Protein AF-A0A9I9CD03-F1 (afdb_monomer_lite)

InterPro domains:
  IPR044159 IQ domain-containing protein IQM [PTHR31250] (1-111)

Secondary structure (DSSP, 8-state):
--SGGGEEEEETTEEEETTT--B--PPTTS-EEEEEETT--EEEEE-BTTTB-THHHHTTPPEEEEEEEEEETTEEEEEE---SS----HHHHHHHHHHHHHTT---TT--

Organism: Cucumis melo (NCBI:txid3656)

Foldseek 3Di:
DVLLQQWWDFDPLFTARPVPRFGDADDPPWWKKWFQAPVRTIGIDTDDPPPDAPCNNAVPGHTLFMWTWHDHRRQTAETDRDRDPDDRDPRSVVVVVVSSVVSVHDPPRYD

pLDDT: mean 85.86, std 10.65, range [49.12, 96.62]

Sequence (111 aa):
KQRESYEVIVKEGKLTYKQSGDFVNTIEDSKWIFVLSASKNLYVGKKIKGQFQHSSFLAGGVTTASGRLVSHEGILKAIWPYSGHYRPTEENFIEFIEFLKENNVDLTNVK

Structure (mmCIF, N/CA/C/O backbone):
data_AF-A0A9I9CD03-F1
#
_entry.id   AF-A0A9I9CD03-F1
#
loop_
_atom_site.group_PDB
_atom_site.id
_atom_site.type_symbol
_atom_site.label_atom_id
_atom_site.label_alt_id
_atom_site.label_comp_id
_atom_site.label_asym_id
_atom_site.label_entity_id
_atom_site.label_seq_id
_atom_site.pdbx_PDB_ins_code
_atom_site.Cartn_x
_atom_site.Cartn_y
_atom_site.Cartn_z
_atom_site.occupancy
_atom_site.B_iso_or_equiv
_atom_site.auth_seq_id
_atom_site.auth_comp_id
_atom_site.auth_asym_id
_atom_site.auth_atom_id
_atom_site.pdbx_PDB_model_num
ATOM 1 N N . LYS A 1 1 ? 0.047 17.056 -11.448 1.00 55.34 1 LYS A N 1
ATOM 2 C CA . LYS A 1 1 ? -0.557 16.547 -12.703 1.00 55.34 1 LYS A CA 1
ATOM 3 C C . LYS A 1 1 ? -0.486 15.026 -12.872 1.00 55.34 1 LYS A C 1
ATOM 5 O O . LYS A 1 1 ? -1.551 14.459 -12.995 1.00 55.34 1 LYS A O 1
ATOM 10 N N . GLN A 1 2 ? 0.670 14.337 -12.843 1.00 65.69 2 GLN A N 1
ATOM 11 C CA . GLN A 1 2 ? 0.694 12.859 -13.014 1.00 65.69 2 GLN A CA 1
ATOM 12 C C . GLN A 1 2 ? 0.611 12.051 -11.699 1.00 65.69 2 GLN A C 1
ATOM 14 O O . GLN A 1 2 ? 0.326 10.867 -11.730 1.00 65.69 2 GLN A O 1
ATOM 19 N N . ARG A 1 3 ? 0.850 12.678 -10.537 1.00 74.56 3 ARG A N 1
ATOM 20 C CA . ARG A 1 3 ? 0.786 12.019 -9.214 1.00 74.56 3 ARG A CA 1
ATOM 21 C C . ARG A 1 3 ? -0.633 11.869 -8.658 1.00 74.56 3 ARG A C 1
ATOM 23 O O . ARG A 1 3 ? -0.909 10.921 -7.938 1.00 74.56 3 ARG A O 1
ATOM 30 N N . GLU A 1 4 ? -1.513 12.809 -8.998 1.00 79.06 4 GLU A N 1
ATOM 31 C CA . GLU A 1 4 ? -2.897 12.870 -8.500 1.00 79.06 4 GLU A CA 1
ATOM 32 C C . GLU A 1 4 ? -3.714 11.657 -8.952 1.00 79.06 4 GLU A C 1
ATOM 34 O O . GLU A 1 4 ? -4.571 11.189 -8.213 1.00 79.06 4 GLU A O 1
ATOM 39 N N . SER A 1 5 ? -3.385 11.079 -10.113 1.00 86.81 5 SER A N 1
ATOM 40 C CA . SER A 1 5 ? -4.020 9.850 -10.600 1.00 86.81 5 SER A CA 1
ATOM 41 C C . SER A 1 5 ? -3.678 8.616 -9.763 1.00 86.81 5 SER A C 1
ATOM 43 O O . SER A 1 5 ? -4.349 7.600 -9.886 1.00 86.81 5 SER A O 1
ATOM 45 N N . TYR A 1 6 ? -2.635 8.685 -8.931 1.00 92.25 6 TYR A N 1
ATOM 46 C CA . TYR A 1 6 ? -2.249 7.610 -8.017 1.00 92.25 6 TYR A CA 1
ATOM 47 C C . TYR A 1 6 ? -2.667 7.883 -6.573 1.00 92.25 6 TYR A C 1
ATOM 49 O O . TYR A 1 6 ? -2.417 7.039 -5.715 1.00 92.25 6 TYR A O 1
ATOM 57 N N . GLU A 1 7 ? -3.246 9.053 -6.289 1.00 94.31 7 GLU A N 1
ATOM 58 C CA . GLU A 1 7 ? -3.716 9.396 -4.952 1.00 94.31 7 GLU A CA 1
ATOM 59 C C . GLU A 1 7 ? -4.920 8.517 -4.605 1.00 94.31 7 GLU A C 1
ATOM 61 O O . GLU A 1 7 ? -5.881 8.411 -5.372 1.00 94.31 7 GLU A O 1
ATOM 66 N N . VAL A 1 8 ? -4.848 7.874 -3.446 1.00 95.56 8 VAL A N 1
ATOM 67 C CA . VAL A 1 8 ? -5.857 6.956 -2.936 1.00 95.56 8 VAL A CA 1
ATOM 68 C C . VAL A 1 8 ? -6.457 7.539 -1.673 1.00 95.56 8 VAL A C 1
ATOM 70 O O . VAL A 1 8 ? -5.752 7.990 -0.774 1.00 95.56 8 VAL A O 1
ATOM 73 N N . ILE A 1 9 ? -7.778 7.486 -1.606 1.00 94.94 9 ILE A N 1
ATOM 74 C CA . ILE A 1 9 ? -8.567 7.807 -0.425 1.00 94.94 9 ILE A CA 1
ATOM 75 C C . ILE A 1 9 ? -9.335 6.568 0.013 1.00 94.94 9 ILE A C 1
ATOM 77 O O . ILE A 1 9 ? -9.623 5.678 -0.791 1.00 94.94 9 ILE A O 1
ATOM 81 N N . VAL A 1 10 ? -9.676 6.516 1.295 1.00 94.88 10 VAL A N 1
ATOM 82 C CA . VAL A 1 10 ? -10.541 5.467 1.821 1.00 94.88 10 VAL A CA 1
ATOM 83 C C . VAL A 1 10 ? -11.981 5.963 1.791 1.00 94.88 10 VAL A C 1
ATOM 85 O O . VAL A 1 10 ? -12.293 7.014 2.346 1.00 94.88 10 VAL A O 1
ATOM 88 N N . LYS A 1 11 ? -12.861 5.214 1.129 1.00 92.75 11 LYS A N 1
ATOM 89 C CA . LYS A 1 11 ? -14.311 5.432 1.148 1.00 92.75 11 LYS A CA 1
ATOM 90 C C . LYS A 1 11 ? -14.968 4.160 1.647 1.00 92.75 11 LYS A C 1
ATOM 92 O O . LYS A 1 11 ? -14.728 3.102 1.077 1.00 92.75 11 LYS A O 1
ATOM 97 N N . GLU A 1 12 ? -15.752 4.262 2.719 1.00 91.19 12 GLU A N 1
ATOM 98 C CA . GLU A 1 12 ? -16.468 3.112 3.300 1.00 91.19 12 GLU A CA 1
ATOM 99 C C . GLU A 1 12 ? -15.531 1.921 3.602 1.00 91.19 12 GLU A C 1
ATOM 101 O O . GLU A 1 12 ? -15.845 0.768 3.318 1.00 91.19 12 GLU A O 1
ATOM 106 N N . GLY A 1 13 ? -14.324 2.209 4.107 1.00 90.94 13 GLY A N 1
ATOM 107 C CA . GLY A 1 13 ? -13.299 1.200 4.402 1.00 90.94 13 GLY A CA 1
ATOM 108 C C . GLY A 1 13 ? -12.576 0.615 3.179 1.00 90.94 13 GLY A C 1
ATOM 109 O O . GLY A 1 13 ? -11.734 -0.269 3.336 1.00 90.94 13 GLY A O 1
ATOM 110 N N . LYS A 1 14 ? -12.858 1.105 1.963 1.00 95.00 14 LYS A N 1
ATOM 111 C CA . LYS A 1 14 ? -12.262 0.632 0.704 1.00 95.00 14 LYS A CA 1
ATOM 112 C C . LYS A 1 14 ? -11.300 1.644 0.088 1.00 95.00 14 LYS A C 1
ATOM 114 O O . LYS A 1 14 ? -11.564 2.846 0.032 1.00 95.00 14 LYS A O 1
ATOM 119 N N . LEU A 1 15 ? -10.193 1.136 -0.444 1.00 96.25 15 LEU A N 1
ATOM 120 C CA . LEU A 1 15 ? -9.192 1.901 -1.177 1.00 96.25 15 LEU A CA 1
ATOM 121 C C . LEU A 1 15 ? -9.724 2.310 -2.553 1.00 96.25 15 LEU A C 1
ATOM 123 O O . LEU A 1 15 ? -10.027 1.461 -3.396 1.00 96.25 15 LEU A O 1
ATOM 127 N N . THR A 1 16 ? -9.784 3.617 -2.789 1.00 96.62 16 THR A N 1
ATOM 128 C CA . THR A 1 16 ? -10.362 4.205 -4.000 1.00 96.62 16 THR A CA 1
ATOM 129 C C . THR A 1 16 ? -9.441 5.279 -4.568 1.00 96.62 16 THR A C 1
ATOM 131 O O . THR A 1 16 ? -8.947 6.125 -3.823 1.00 96.62 16 THR A O 1
ATOM 134 N N . TYR A 1 17 ? -9.220 5.296 -5.880 1.00 95.94 17 TYR A N 1
ATOM 135 C CA . TYR A 1 17 ? -8.483 6.377 -6.529 1.00 95.94 17 TYR A CA 1
ATOM 136 C C . TYR A 1 17 ? -9.272 7.680 -6.437 1.00 95.94 17 TYR A C 1
ATOM 138 O O . TYR A 1 17 ? -10.426 7.755 -6.854 1.00 95.94 17 TYR A O 1
ATOM 146 N N . LYS A 1 18 ? -8.650 8.732 -5.900 1.00 94.12 18 LYS A N 1
ATOM 147 C CA . LYS A 1 18 ? -9.315 10.013 -5.632 1.00 94.12 18 LYS A CA 1
ATOM 148 C C . LYS A 1 18 ? -9.858 10.665 -6.899 1.00 94.12 18 LYS A C 1
ATOM 150 O O . LYS A 1 18 ? -10.937 11.246 -6.867 1.00 94.12 18 LYS A O 1
ATOM 155 N N . GLN A 1 19 ? -9.101 10.580 -7.993 1.00 92.38 19 GLN A N 1
ATOM 156 C CA . GLN A 1 19 ? -9.443 11.244 -9.246 1.00 92.38 19 GLN A CA 1
ATOM 157 C C . GLN A 1 19 ? -10.534 10.507 -10.029 1.00 92.38 19 GLN A C 1
ATOM 159 O O . GLN A 1 19 ? -11.461 11.155 -10.504 1.00 92.38 19 GLN A O 1
ATOM 164 N N . SER A 1 20 ? -10.418 9.185 -10.189 1.00 92.44 20 SER A N 1
ATOM 165 C CA . SER A 1 20 ? -11.374 8.415 -10.996 1.00 92.44 20 SER A CA 1
ATOM 166 C C . SER A 1 20 ? -12.555 7.878 -10.191 1.00 92.44 20 SER A C 1
ATOM 168 O O . SER A 1 20 ? -13.626 7.671 -10.747 1.00 92.44 20 SER A O 1
ATOM 170 N N . GLY A 1 21 ? -12.389 7.681 -8.881 1.00 92.88 21 GLY A N 1
ATOM 171 C CA . GLY A 1 21 ? -13.372 6.997 -8.045 1.00 92.88 21 GLY A CA 1
ATOM 172 C C . GLY A 1 21 ? -13.344 5.474 -8.185 1.00 92.88 21 GLY A C 1
ATOM 173 O O . GLY A 1 21 ? -14.147 4.807 -7.540 1.00 92.88 21 GLY A O 1
ATOM 174 N N . ASP A 1 22 ? -12.417 4.921 -8.970 1.00 95.12 22 ASP A N 1
ATOM 175 C CA . ASP A 1 22 ? -12.288 3.476 -9.140 1.00 95.12 22 ASP A CA 1
ATOM 176 C C . ASP A 1 22 ? -11.639 2.824 -7.924 1.00 95.12 22 ASP A C 1
ATOM 178 O O . ASP A 1 22 ? -10.754 3.389 -7.272 1.00 95.12 22 ASP A O 1
ATOM 182 N N . PHE A 1 23 ? -12.019 1.578 -7.662 1.00 96.62 23 PHE A N 1
ATOM 183 C CA . PHE A 1 23 ? -11.351 0.774 -6.653 1.00 96.62 23 PHE A CA 1
ATOM 184 C C . PHE A 1 23 ? -9.901 0.473 -7.022 1.00 96.62 23 PHE A C 1
ATOM 186 O O . PHE A 1 23 ? -9.565 0.159 -8.168 1.00 96.62 23 PHE A O 1
ATOM 193 N N . VAL A 1 24 ? -9.043 0.481 -6.003 1.00 95.88 24 VAL A N 1
ATOM 194 C CA . VAL A 1 24 ? -7.672 -0.001 -6.143 1.00 95.88 24 VAL A CA 1
ATOM 195 C C . VAL A 1 24 ? -7.711 -1.516 -6.308 1.00 95.88 24 VAL A C 1
ATOM 197 O O . VAL A 1 24 ? -7.985 -2.260 -5.363 1.00 95.88 24 VAL A O 1
ATOM 200 N N . ASN A 1 25 ? -7.418 -1.964 -7.524 1.00 94.88 25 ASN A N 1
ATOM 201 C CA . ASN A 1 25 ? -7.367 -3.368 -7.901 1.00 94.88 25 ASN A CA 1
ATOM 202 C C . ASN A 1 25 ? -5.951 -3.747 -8.315 1.00 94.88 25 ASN A C 1
ATOM 204 O O . ASN A 1 25 ? -5.431 -3.281 -9.331 1.00 94.88 25 ASN A O 1
ATOM 208 N N . THR A 1 26 ? -5.320 -4.607 -7.524 1.00 93.94 26 THR A N 1
ATOM 209 C CA . THR A 1 26 ? -3.986 -5.107 -7.828 1.00 93.94 26 THR A CA 1
ATOM 210 C C . THR A 1 26 ? -4.073 -6.343 -8.703 1.00 93.94 26 THR A C 1
ATOM 212 O O . THR A 1 26 ? -4.683 -7.336 -8.321 1.00 93.94 26 THR A O 1
ATOM 215 N N . ILE A 1 27 ? -3.425 -6.285 -9.863 1.00 90.81 27 ILE A N 1
ATOM 216 C CA . ILE A 1 27 ? -3.284 -7.430 -10.768 1.00 90.81 27 ILE A CA 1
ATOM 217 C C . ILE A 1 27 ? -2.289 -8.428 -10.169 1.00 90.81 27 ILE A C 1
ATOM 219 O O . ILE A 1 27 ? -1.206 -8.023 -9.723 1.00 90.81 27 ILE A O 1
ATOM 223 N N . GLU A 1 28 ? -2.647 -9.709 -10.206 1.00 79.00 28 GLU A N 1
ATOM 224 C CA . GLU A 1 28 ? -1.760 -10.825 -9.869 1.00 79.00 28 GLU A CA 1
ATOM 225 C C . GLU A 1 28 ? -0.470 -10.782 -10.718 1.00 79.00 28 GLU A C 1
ATOM 227 O O . GLU A 1 28 ? -0.401 -10.133 -11.765 1.00 79.00 28 GLU A O 1
ATOM 232 N N . ASP A 1 29 ? 0.621 -11.347 -10.199 1.00 81.56 29 ASP A N 1
ATOM 233 C CA . ASP A 1 29 ? 1.971 -11.315 -10.799 1.00 81.56 29 ASP A CA 1
ATOM 234 C C . ASP A 1 29 ? 2.606 -9.928 -11.023 1.00 81.56 29 ASP A C 1
ATOM 236 O O . ASP A 1 29 ? 3.728 -9.803 -11.522 1.00 81.56 29 ASP A O 1
ATOM 240 N N . SER A 1 30 ? 1.949 -8.853 -10.584 1.00 86.50 30 SER A N 1
ATOM 241 C CA . SER A 1 30 ? 2.496 -7.497 -10.606 1.00 86.50 30 SER A CA 1
ATOM 242 C C . SER A 1 30 ? 2.897 -7.028 -9.209 1.00 86.50 30 SER A C 1
ATOM 244 O O . SER A 1 30 ? 2.244 -7.303 -8.203 1.00 86.50 30 SER A O 1
ATOM 246 N N . LYS A 1 31 ? 3.982 -6.252 -9.118 1.00 89.06 31 LYS A N 1
ATOM 247 C CA . LYS A 1 31 ? 4.357 -5.599 -7.858 1.00 89.06 31 LYS A CA 1
ATOM 248 C C . LYS A 1 31 ? 3.599 -4.284 -7.742 1.00 89.06 31 LYS A C 1
ATOM 250 O O . LYS A 1 31 ? 3.838 -3.384 -8.536 1.00 89.06 31 LYS A O 1
ATOM 255 N N . TRP A 1 32 ? 2.740 -4.160 -6.742 1.00 93.88 32 TRP A N 1
ATOM 256 C CA . TRP A 1 32 ? 2.087 -2.902 -6.389 1.00 93.88 32 TRP A CA 1
ATOM 257 C C . TRP A 1 32 ? 2.772 -2.288 -5.179 1.00 93.88 32 TRP A C 1
ATOM 259 O O . TRP A 1 32 ? 3.184 -3.001 -4.261 1.00 93.88 32 TRP A O 1
ATOM 269 N N . ILE A 1 33 ? 2.967 -0.977 -5.235 1.00 92.50 33 ILE A N 1
ATOM 270 C CA . ILE A 1 33 ? 3.699 -0.208 -4.235 1.00 92.50 33 ILE A CA 1
ATOM 271 C C . ILE A 1 33 ? 2.832 0.917 -3.707 1.00 92.50 33 ILE A C 1
ATOM 273 O O . ILE A 1 33 ? 2.013 1.468 -4.445 1.00 92.50 33 ILE A O 1
ATOM 277 N N . PHE A 1 34 ? 3.054 1.257 -2.443 1.00 92.38 34 PHE A N 1
ATOM 278 C CA . PHE A 1 34 ? 2.419 2.402 -1.815 1.00 92.38 34 PHE A CA 1
ATOM 279 C C . PHE A 1 34 ? 3.439 3.324 -1.160 1.00 92.38 34 PHE A C 1
ATOM 281 O O . PHE A 1 34 ? 4.539 2.897 -0.787 1.00 92.38 34 PHE A O 1
ATOM 288 N N . VAL A 1 35 ? 3.032 4.579 -1.014 1.00 91.00 35 VAL A N 1
ATOM 289 C CA . VAL A 1 35 ? 3.721 5.612 -0.249 1.00 91.00 35 VAL A CA 1
ATOM 290 C C . VAL A 1 35 ? 2.685 6.407 0.540 1.00 91.00 35 VAL A C 1
ATOM 292 O O . VAL A 1 35 ? 1.720 6.896 -0.041 1.00 91.00 35 VAL A O 1
ATOM 295 N N . LEU A 1 36 ? 2.908 6.556 1.842 1.00 90.88 36 LEU A N 1
ATOM 296 C CA . LEU A 1 36 ? 2.214 7.504 2.706 1.00 90.88 36 LEU A CA 1
ATOM 297 C C . LEU A 1 36 ? 3.136 8.708 2.929 1.00 90.88 36 LEU A C 1
ATOM 299 O O . LEU A 1 36 ? 4.264 8.546 3.402 1.00 90.88 36 LEU A O 1
ATOM 303 N N . SER A 1 37 ? 2.690 9.906 2.554 1.00 89.12 37 SER A N 1
ATOM 304 C CA . SER A 1 37 ? 3.455 11.135 2.796 1.00 89.12 37 SER A CA 1
ATOM 305 C C . SER A 1 37 ? 3.292 11.642 4.232 1.00 89.12 37 SER A C 1
ATOM 307 O O . SER A 1 37 ? 2.307 11.324 4.894 1.00 89.12 37 SER A O 1
ATOM 309 N N . ALA A 1 38 ? 4.187 12.537 4.666 1.00 86.25 38 ALA A N 1
ATOM 310 C CA . ALA A 1 38 ? 4.085 13.230 5.961 1.00 86.25 38 ALA A CA 1
ATOM 311 C C . ALA A 1 38 ? 2.787 14.045 6.143 1.00 86.25 38 ALA A C 1
ATOM 313 O O . ALA A 1 38 ? 2.405 14.384 7.256 1.00 86.25 38 ALA A O 1
ATOM 314 N N . SER A 1 39 ? 2.084 14.354 5.050 1.00 86.62 39 SER A N 1
ATOM 315 C CA . SER A 1 39 ? 0.768 15.007 5.077 1.00 86.62 39 SER A CA 1
ATOM 316 C C . SER A 1 39 ? -0.395 14.006 5.085 1.00 86.62 39 SER A C 1
ATOM 318 O O . SER A 1 39 ? -1.505 14.381 4.723 1.00 86.62 39 SER A O 1
ATOM 320 N N . LYS A 1 40 ? -0.139 12.733 5.420 1.00 88.50 40 LYS A N 1
ATOM 321 C CA . LYS A 1 40 ? -1.103 11.619 5.393 1.00 88.50 40 LYS A CA 1
ATOM 322 C C . LYS A 1 40 ? -1.792 11.402 4.031 1.00 88.50 40 LYS A C 1
ATOM 324 O O . LYS A 1 40 ? -2.898 10.876 3.969 1.00 88.50 40 LYS A O 1
ATOM 329 N N . ASN A 1 41 ? -1.131 11.753 2.923 1.00 91.00 41 ASN A N 1
ATOM 330 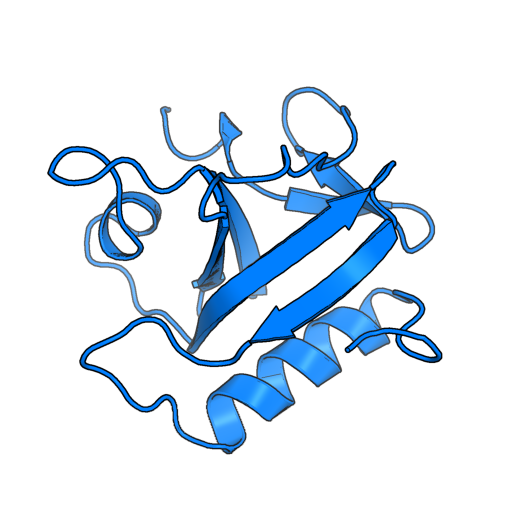C CA . ASN A 1 41 ? -1.633 11.427 1.584 1.00 91.00 41 ASN A CA 1
ATOM 331 C C . ASN A 1 41 ? -1.108 10.054 1.157 1.00 91.00 41 ASN A C 1
ATOM 333 O O . ASN A 1 41 ? 0.110 9.843 1.118 1.00 91.00 41 ASN A O 1
ATOM 337 N N . LEU A 1 42 ? -2.020 9.139 0.818 1.00 93.44 42 LEU A N 1
ATOM 338 C CA . LEU A 1 42 ? -1.694 7.798 0.343 1.00 93.44 42 LEU A CA 1
ATOM 339 C C . LEU A 1 42 ? -1.627 7.773 -1.186 1.00 93.44 42 LEU A C 1
ATOM 341 O O . LEU A 1 42 ? -2.542 8.223 -1.871 1.00 93.44 42 LEU A O 1
ATOM 345 N N . TYR A 1 43 ? -0.562 7.184 -1.721 1.00 93.50 43 TYR A N 1
ATOM 346 C CA . TYR A 1 43 ? -0.399 6.935 -3.148 1.00 93.50 43 TYR A CA 1
ATOM 347 C C . TYR A 1 43 ? -0.171 5.457 -3.400 1.00 93.50 43 TYR A C 1
ATOM 349 O O . TYR A 1 43 ? 0.618 4.829 -2.692 1.00 93.50 43 TYR A O 1
ATOM 357 N N . VAL A 1 44 ? -0.825 4.909 -4.423 1.00 94.56 44 VAL A N 1
ATOM 358 C CA . VAL A 1 44 ? -0.709 3.493 -4.789 1.00 94.56 44 VAL A CA 1
ATOM 359 C C . VAL A 1 44 ? -0.589 3.341 -6.296 1.00 94.56 44 VAL A C 1
ATOM 361 O O . VAL A 1 44 ? -1.356 3.917 -7.064 1.00 94.56 44 VAL A O 1
ATOM 364 N N . GLY A 1 45 ? 0.348 2.507 -6.737 1.00 92.62 45 GLY A N 1
ATOM 365 C CA . GLY A 1 45 ? 0.549 2.261 -8.158 1.00 92.62 45 GLY A CA 1
ATOM 366 C C . GLY A 1 45 ? 1.308 0.978 -8.452 1.00 92.62 45 GLY A C 1
ATOM 367 O O . GLY A 1 45 ? 1.996 0.409 -7.598 1.00 92.62 45 GLY A O 1
ATOM 368 N N . LYS A 1 46 ? 1.190 0.522 -9.699 1.00 92.81 46 LYS A N 1
ATOM 369 C CA . LYS A 1 46 ? 1.954 -0.613 -10.210 1.00 92.81 46 LYS A CA 1
ATOM 370 C C . LYS A 1 46 ? 3.420 -0.209 -10.364 1.00 92.81 46 LYS A C 1
ATOM 372 O O . LYS A 1 46 ? 3.749 0.739 -11.069 1.00 92.81 46 LYS A O 1
ATOM 377 N N . LYS A 1 47 ? 4.319 -0.954 -9.725 1.00 89.81 47 LYS A N 1
ATOM 378 C CA . LYS A 1 47 ? 5.766 -0.804 -9.887 1.00 89.81 47 LYS A CA 1
ATOM 379 C C . LYS A 1 47 ? 6.164 -1.272 -11.283 1.00 89.81 47 LYS A C 1
ATOM 381 O O . LYS A 1 47 ? 5.916 -2.422 -11.647 1.00 89.81 47 LYS A O 1
ATOM 386 N N . ILE A 1 48 ? 6.859 -0.413 -12.022 1.00 88.94 48 ILE A N 1
ATOM 387 C CA . ILE A 1 48 ? 7.418 -0.727 -13.340 1.00 88.94 48 ILE A CA 1
ATOM 388 C C . ILE A 1 48 ? 8.935 -0.625 -13.225 1.00 88.94 48 ILE A C 1
ATOM 390 O O . ILE A 1 48 ? 9.486 0.444 -12.957 1.00 88.94 48 ILE A O 1
ATOM 394 N N . LYS A 1 49 ? 9.634 -1.755 -13.372 1.00 84.25 49 LYS A N 1
ATOM 395 C CA . LYS A 1 49 ? 11.094 -1.802 -13.218 1.00 84.25 49 LYS A CA 1
ATOM 396 C C . LYS A 1 49 ? 11.749 -0.814 -14.192 1.00 84.25 49 LYS A C 1
ATOM 398 O O . LYS A 1 49 ? 11.476 -0.855 -15.383 1.00 84.25 49 LYS A O 1
ATOM 403 N N . GLY A 1 50 ? 12.601 0.069 -13.669 1.00 83.12 50 GLY A N 1
ATOM 404 C CA . GLY A 1 50 ? 13.311 1.082 -14.459 1.00 83.12 50 GLY A CA 1
ATOM 405 C C . GLY A 1 50 ? 12.487 2.313 -14.861 1.00 83.12 50 GLY A C 1
ATOM 406 O O . GLY A 1 50 ? 13.071 3.244 -15.396 1.00 83.12 50 GLY A O 1
ATOM 407 N N . GLN A 1 51 ? 11.177 2.352 -14.582 1.00 84.19 51 GLN A N 1
ATOM 408 C CA . GLN A 1 51 ? 10.309 3.473 -14.979 1.00 84.19 51 GLN A CA 1
ATOM 409 C C . GLN A 1 51 ? 9.519 4.079 -13.814 1.00 84.19 51 GLN A C 1
ATOM 411 O O . GLN A 1 51 ? 9.385 5.295 -13.737 1.00 84.19 51 GLN A O 1
ATOM 416 N N . PHE A 1 52 ? 9.010 3.254 -12.893 1.00 84.00 52 PHE A N 1
ATOM 417 C CA . PHE A 1 52 ? 8.135 3.713 -11.816 1.00 84.00 52 PHE A CA 1
ATOM 418 C C . PHE A 1 52 ? 8.408 2.982 -10.499 1.00 84.00 52 PHE A C 1
ATOM 420 O O . PHE A 1 52 ? 8.261 1.757 -10.407 1.00 84.00 52 PHE A O 1
ATOM 427 N N . GLN A 1 53 ? 8.823 3.736 -9.478 1.00 85.06 53 GLN A N 1
ATOM 428 C CA . GLN A 1 53 ? 9.199 3.245 -8.148 1.00 85.06 53 GLN A CA 1
ATOM 429 C C . GLN A 1 53 ? 8.671 4.174 -7.043 1.00 85.06 53 GLN A C 1
ATOM 431 O O . GLN A 1 53 ? 8.011 5.164 -7.328 1.00 85.06 53 GLN A O 1
ATOM 436 N N . HIS A 1 54 ? 8.958 3.876 -5.770 1.00 81.25 54 HIS A N 1
ATOM 437 C CA . HIS A 1 54 ? 8.456 4.655 -4.629 1.00 81.25 54 HIS A CA 1
ATOM 438 C C . HIS A 1 54 ? 8.786 6.153 -4.718 1.00 81.25 54 HIS A C 1
ATOM 440 O O . HIS A 1 54 ? 7.919 6.990 -4.484 1.00 81.25 54 HIS A O 1
ATOM 446 N N . SER A 1 55 ? 10.005 6.508 -5.133 1.00 78.56 55 SER A N 1
ATOM 447 C CA . SER A 1 55 ? 10.413 7.910 -5.305 1.00 78.56 55 SER A CA 1
ATOM 448 C C . SER A 1 55 ? 9.645 8.640 -6.414 1.00 78.56 55 SER A C 1
ATOM 450 O O . SER A 1 55 ? 9.530 9.866 -6.365 1.00 78.56 55 SER A O 1
ATOM 452 N N . SER A 1 56 ? 9.063 7.906 -7.372 1.00 82.25 56 SER A N 1
ATOM 453 C CA . SER A 1 56 ? 8.243 8.473 -8.447 1.00 82.25 56 SER A CA 1
ATOM 454 C C . SER A 1 56 ? 6.972 9.150 -7.919 1.00 82.25 56 SER A C 1
ATOM 456 O O . SER A 1 56 ? 6.452 10.037 -8.589 1.00 82.25 56 SER A O 1
ATOM 458 N N . PHE A 1 57 ? 6.486 8.790 -6.723 1.00 78.44 57 PHE A N 1
ATOM 459 C CA . PHE A 1 57 ? 5.288 9.405 -6.138 1.00 78.44 57 PHE A CA 1
ATOM 460 C C . PHE A 1 57 ? 5.533 10.802 -5.559 1.00 78.44 57 PHE A C 1
ATOM 462 O O . PHE A 1 57 ? 4.661 11.666 -5.647 1.00 78.44 57 PHE A O 1
ATOM 469 N N . LEU A 1 58 ? 6.700 11.034 -4.951 1.00 70.88 58 LEU A N 1
ATOM 470 C CA . LEU A 1 58 ? 6.902 12.193 -4.076 1.00 70.88 58 LEU A CA 1
ATOM 471 C C . LEU A 1 58 ? 7.725 13.326 -4.680 1.00 70.88 58 LEU A C 1
ATOM 473 O O . LEU A 1 58 ? 7.773 14.392 -4.074 1.00 70.88 58 LEU A O 1
ATOM 477 N N . ALA A 1 59 ? 8.359 13.131 -5.841 1.00 67.81 59 ALA A N 1
ATOM 478 C CA . ALA A 1 59 ? 9.199 14.150 -6.487 1.00 67.81 59 ALA A CA 1
ATOM 479 C C . ALA A 1 59 ? 10.227 14.806 -5.528 1.00 67.81 59 ALA A C 1
ATOM 481 O O . ALA A 1 59 ? 10.502 15.996 -5.633 1.00 67.81 59 ALA A O 1
ATOM 482 N N . GLY A 1 60 ? 10.766 14.035 -4.571 1.00 64.81 60 GLY A N 1
ATOM 483 C CA . GLY A 1 60 ? 11.692 14.519 -3.533 1.00 64.81 60 GLY A CA 1
ATOM 484 C C . GLY A 1 60 ? 11.063 14.838 -2.169 1.00 64.81 60 GLY A C 1
ATOM 485 O O . GLY A 1 60 ? 11.776 15.246 -1.260 1.00 64.81 60 GLY A O 1
ATOM 486 N N . GLY A 1 61 ? 9.752 14.649 -1.999 1.00 68.75 61 GLY A N 1
ATOM 487 C CA . GLY A 1 61 ? 9.064 14.823 -0.716 1.00 68.75 61 GLY A CA 1
ATOM 488 C C . GLY A 1 61 ? 9.396 13.752 0.331 1.00 68.75 61 GLY A C 1
ATOM 489 O O . GLY A 1 61 ? 9.871 12.660 0.013 1.00 68.75 61 GLY A O 1
ATOM 490 N N . VAL A 1 62 ? 9.092 14.066 1.592 1.00 74.88 62 VAL A N 1
ATOM 491 C CA . VAL A 1 62 ? 9.305 13.167 2.734 1.00 74.88 62 VAL A CA 1
ATOM 492 C C . VAL A 1 62 ? 8.237 12.072 2.751 1.00 74.88 62 VAL A C 1
ATOM 494 O O . VAL A 1 62 ? 7.034 12.344 2.705 1.00 74.88 62 VAL A O 1
ATOM 497 N N . THR A 1 63 ? 8.700 10.823 2.804 1.00 77.62 63 THR A N 1
ATOM 498 C CA . THR A 1 63 ? 7.853 9.642 2.996 1.00 77.62 63 THR A CA 1
ATOM 499 C C . THR A 1 63 ? 7.784 9.315 4.473 1.00 77.62 63 THR A C 1
ATOM 501 O O . THR A 1 63 ? 8.835 9.195 5.098 1.00 77.62 63 THR A O 1
ATOM 504 N N . THR A 1 64 ? 6.583 9.084 4.987 1.00 81.75 64 THR A N 1
ATOM 505 C CA . THR A 1 64 ? 6.420 8.450 6.292 1.00 81.75 64 THR A CA 1
ATOM 506 C C . THR A 1 64 ? 6.539 6.938 6.149 1.00 81.75 64 THR A C 1
ATOM 508 O O . THR A 1 64 ? 7.438 6.320 6.702 1.00 81.75 64 THR A O 1
ATOM 511 N N . ALA A 1 65 ? 5.692 6.330 5.318 1.00 87.12 65 ALA A N 1
ATOM 512 C CA . ALA A 1 65 ? 5.661 4.885 5.136 1.00 87.12 65 ALA A CA 1
ATOM 513 C C . ALA A 1 65 ? 5.728 4.517 3.658 1.00 87.12 65 ALA A C 1
ATOM 515 O O . ALA A 1 65 ? 5.165 5.196 2.800 1.00 87.12 65 ALA A O 1
ATOM 516 N N . SER A 1 66 ? 6.405 3.419 3.338 1.00 88.69 66 SER A N 1
ATOM 517 C CA . SER A 1 66 ? 6.399 2.867 1.987 1.00 88.69 66 SER A CA 1
ATOM 518 C C . SER A 1 66 ? 6.489 1.356 2.019 1.00 88.69 66 SER A C 1
ATOM 520 O O . SER A 1 66 ? 7.112 0.771 2.905 1.00 88.69 66 SER A O 1
ATOM 522 N N . GLY A 1 67 ? 5.890 0.718 1.025 1.00 89.81 67 GLY A N 1
ATOM 523 C CA . GLY A 1 67 ? 5.865 -0.732 0.989 1.00 89.81 67 GLY A CA 1
ATOM 524 C C . GLY A 1 67 ? 5.152 -1.272 -0.229 1.00 89.81 67 GLY A C 1
ATOM 525 O O . GLY A 1 67 ? 5.119 -0.636 -1.289 1.00 89.81 67 GLY A O 1
ATOM 526 N N . ARG A 1 68 ? 4.607 -2.473 -0.070 1.00 91.81 68 ARG A N 1
ATOM 527 C CA . ARG A 1 68 ? 3.775 -3.158 -1.056 1.00 91.81 68 ARG A CA 1
ATOM 528 C C . ARG A 1 68 ? 2.417 -3.459 -0.458 1.00 91.81 68 ARG A C 1
ATOM 530 O O . ARG A 1 68 ? 2.308 -3.660 0.747 1.00 91.81 68 ARG A O 1
ATOM 537 N N . LEU A 1 69 ? 1.412 -3.541 -1.316 1.00 93.25 69 LEU A N 1
ATOM 538 C CA . LEU A 1 69 ? 0.084 -3.983 -0.923 1.00 93.25 69 LEU A CA 1
ATOM 539 C C . LEU A 1 69 ? -0.566 -4.816 -2.022 1.00 93.25 69 LEU A C 1
ATOM 541 O O . LEU A 1 69 ? -0.136 -4.775 -3.178 1.00 93.25 69 LEU A O 1
ATOM 545 N N . VAL A 1 70 ? -1.598 -5.558 -1.640 1.00 94.38 70 VAL A N 1
ATOM 546 C CA . VAL A 1 70 ? -2.538 -6.245 -2.530 1.00 94.38 70 VAL A CA 1
ATOM 547 C C . VAL A 1 70 ? -3.938 -5.813 -2.129 1.00 94.38 70 VAL A C 1
ATOM 549 O O . VAL A 1 70 ? -4.267 -5.797 -0.943 1.00 94.38 70 VAL A O 1
ATOM 552 N N . SER A 1 71 ? -4.752 -5.461 -3.115 1.00 94.81 71 SER A N 1
ATOM 553 C CA . SER A 1 71 ? -6.128 -5.019 -2.928 1.00 94.81 71 SER A CA 1
ATOM 554 C C . SER A 1 71 ? -7.010 -5.574 -4.039 1.00 94.81 71 SER A C 1
ATOM 556 O O . SER A 1 71 ? -6.605 -5.596 -5.202 1.00 94.81 71 SER A O 1
ATOM 558 N N . HIS A 1 72 ? -8.212 -6.009 -3.681 1.00 94.62 72 HIS A N 1
ATOM 559 C CA . HIS A 1 72 ? -9.217 -6.501 -4.617 1.00 94.62 72 HIS A CA 1
ATOM 560 C C . HIS A 1 72 ? -10.563 -5.868 -4.281 1.00 94.62 72 HIS A C 1
ATOM 562 O O . HIS A 1 72 ? -10.991 -5.911 -3.131 1.00 94.62 72 HIS A O 1
ATOM 568 N N . GLU A 1 73 ? -11.190 -5.234 -5.266 1.00 94.06 73 GLU A N 1
ATOM 569 C CA . GLU A 1 73 ? -12.386 -4.397 -5.126 1.00 94.06 73 GLU A CA 1
ATOM 570 C C . GLU A 1 73 ? -12.233 -3.321 -4.037 1.00 94.06 73 GLU A C 1
ATOM 572 O O . GLU A 1 73 ? -13.157 -3.016 -3.284 1.00 94.06 73 GLU A O 1
ATOM 577 N N . GLY A 1 74 ? -11.017 -2.774 -3.917 1.00 93.75 74 GLY A N 1
ATOM 578 C CA . GLY A 1 74 ? -10.661 -1.783 -2.901 1.00 93.75 74 GLY A CA 1
ATOM 579 C C . GLY A 1 74 ? -10.468 -2.376 -1.502 1.00 93.75 74 GLY A C 1
ATOM 580 O O . GLY A 1 74 ? -10.081 -1.653 -0.587 1.00 93.75 74 GLY A O 1
ATOM 581 N N . ILE A 1 75 ? -10.700 -3.677 -1.318 1.00 94.62 75 ILE A N 1
ATOM 582 C CA . ILE A 1 75 ? -10.472 -4.370 -0.053 1.00 94.62 75 ILE A CA 1
ATOM 583 C C . ILE A 1 75 ? -8.999 -4.743 0.034 1.00 94.62 75 ILE A C 1
ATOM 585 O O . ILE A 1 75 ? -8.496 -5.527 -0.776 1.00 94.62 75 ILE A O 1
ATOM 589 N N . LEU A 1 76 ? -8.327 -4.227 1.058 1.00 94.81 76 LEU A N 1
ATOM 590 C CA . LEU A 1 76 ? -6.950 -4.578 1.362 1.00 94.81 76 LEU A CA 1
ATOM 591 C C . LEU A 1 76 ? -6.857 -6.066 1.737 1.00 94.81 76 LEU A C 1
ATOM 593 O O . LEU A 1 76 ? -7.624 -6.561 2.557 1.00 94.81 76 LEU A O 1
ATOM 597 N N . LYS A 1 77 ? -5.935 -6.796 1.107 1.00 94.00 77 LYS A N 1
ATOM 598 C CA . LYS A 1 77 ? -5.738 -8.242 1.324 1.00 94.00 77 LYS A CA 1
ATOM 599 C C . LYS A 1 77 ? -4.388 -8.574 1.931 1.00 94.00 77 LYS A C 1
ATOM 601 O O . LYS A 1 77 ? -4.269 -9.558 2.654 1.00 94.00 77 LYS A O 1
ATOM 606 N N . ALA A 1 78 ? -3.369 -7.789 1.612 1.00 91.44 78 ALA A N 1
ATOM 607 C CA . ALA A 1 78 ? -2.041 -7.981 2.166 1.00 91.44 78 ALA A CA 1
ATOM 608 C C . ALA A 1 78 ? -1.247 -6.683 2.139 1.00 91.44 78 ALA A C 1
ATOM 610 O O . ALA A 1 78 ? -1.419 -5.866 1.225 1.00 91.44 78 ALA A O 1
ATOM 611 N N . ILE A 1 79 ? -0.350 -6.529 3.104 1.00 91.00 79 ILE A N 1
ATOM 612 C CA . ILE A 1 79 ? 0.583 -5.413 3.194 1.00 91.00 79 ILE A CA 1
ATOM 613 C C . ILE A 1 79 ? 1.963 -5.915 3.564 1.00 91.00 79 ILE A C 1
ATOM 615 O O . ILE A 1 79 ? 2.144 -6.811 4.377 1.00 91.00 79 ILE A O 1
ATOM 619 N N . TRP A 1 80 ? 2.969 -5.277 2.986 1.00 87.75 80 TRP A N 1
ATOM 620 C CA . TRP A 1 80 ? 4.340 -5.542 3.360 1.00 87.75 80 TRP A CA 1
ATOM 621 C C . TRP A 1 80 ? 5.103 -4.241 3.555 1.00 87.75 80 TRP A C 1
ATOM 623 O O . TRP A 1 80 ? 5.193 -3.452 2.606 1.00 87.75 80 TRP A O 1
ATOM 633 N N . PRO A 1 81 ? 5.739 -4.043 4.722 1.00 75.88 81 PRO A N 1
ATOM 634 C CA . PRO A 1 81 ? 6.520 -2.851 5.022 1.00 75.88 81 PRO A CA 1
ATOM 635 C C . PRO A 1 81 ? 7.897 -2.871 4.362 1.00 75.88 81 PRO A C 1
ATOM 637 O O . PRO A 1 81 ? 8.844 -2.361 4.928 1.00 75.88 81 PRO A O 1
ATOM 640 N N . TYR A 1 82 ? 8.083 -3.494 3.199 1.00 71.56 82 TYR A N 1
ATOM 641 C CA . TYR A 1 82 ? 9.389 -3.495 2.542 1.00 71.56 82 TYR A CA 1
ATOM 642 C C . TYR A 1 82 ? 9.300 -2.863 1.155 1.00 71.56 82 TYR A C 1
ATOM 644 O O . TYR A 1 82 ? 8.523 -3.270 0.288 1.00 71.56 82 TYR A O 1
ATOM 652 N N . SER A 1 83 ? 10.140 -1.859 0.919 1.00 63.00 83 SER A N 1
ATOM 653 C CA . SER A 1 83 ? 10.339 -1.245 -0.397 1.00 63.00 83 SER A CA 1
ATOM 654 C C . SER A 1 83 ? 11.570 -1.807 -1.128 1.00 63.00 83 SER A C 1
ATOM 656 O O . SER A 1 83 ? 11.714 -1.603 -2.337 1.00 63.00 83 SER A O 1
ATOM 658 N N . GLY A 1 84 ? 12.418 -2.582 -0.436 1.00 63.91 84 GLY A N 1
ATOM 659 C CA . GLY A 1 84 ? 13.674 -3.136 -0.950 1.00 63.91 84 GLY A CA 1
ATOM 660 C C . GLY A 1 84 ? 14.850 -2.811 -0.025 1.00 63.91 84 GLY A C 1
ATOM 661 O O . GLY A 1 84 ? 14.918 -3.343 1.074 1.00 63.91 84 GLY A O 1
ATOM 662 N N . HIS A 1 85 ? 15.770 -1.947 -0.477 1.00 54.81 85 HIS A N 1
ATOM 663 C CA . HIS A 1 85 ? 17.017 -1.581 0.226 1.00 54.81 85 HIS A CA 1
ATOM 664 C C . HIS A 1 85 ? 16.822 -0.767 1.517 1.00 54.81 85 HIS A C 1
ATOM 666 O O . HIS A 1 85 ? 17.766 -0.613 2.286 1.00 54.81 85 HIS A O 1
ATOM 672 N N . TYR A 1 86 ? 15.610 -0.270 1.763 1.00 49.12 86 TYR A N 1
ATOM 673 C CA . TYR A 1 86 ? 15.217 0.321 3.035 1.00 49.12 86 TYR A CA 1
ATOM 674 C C . TYR A 1 86 ? 14.466 -0.734 3.842 1.00 49.12 86 TYR A C 1
ATOM 676 O O . TYR A 1 86 ? 13.482 -1.292 3.355 1.00 49.12 86 TYR A O 1
ATOM 684 N N . ARG A 1 87 ? 14.922 -0.988 5.071 1.00 52.19 87 ARG A N 1
ATOM 685 C CA . ARG A 1 87 ? 14.066 -1.498 6.145 1.00 52.19 87 ARG A CA 1
ATOM 686 C C . ARG A 1 87 ? 13.364 -0.269 6.723 1.00 52.19 87 ARG A C 1
ATOM 688 O O . ARG A 1 87 ? 14.045 0.512 7.386 1.00 52.19 87 ARG A O 1
ATOM 695 N N . PRO A 1 88 ? 12.079 -0.016 6.432 1.00 57.91 88 PRO A N 1
ATOM 696 C CA . PRO A 1 88 ? 11.331 0.980 7.181 1.00 57.91 88 PRO A CA 1
ATOM 697 C C . PRO A 1 88 ? 11.410 0.618 8.659 1.00 57.91 88 PRO A C 1
ATOM 699 O O . PRO A 1 88 ? 11.447 -0.566 9.009 1.00 57.91 88 PRO A O 1
ATOM 702 N N . THR A 1 89 ? 11.488 1.631 9.512 1.00 69.12 89 THR A N 1
ATOM 703 C CA . THR A 1 89 ? 11.371 1.420 10.950 1.00 69.12 89 THR A CA 1
ATOM 704 C C . THR A 1 89 ? 10.001 0.813 11.243 1.00 69.12 89 THR A C 1
ATOM 706 O O . THR A 1 89 ? 9.036 1.024 10.503 1.00 69.12 89 THR A O 1
ATOM 709 N N . GLU A 1 90 ? 9.919 0.034 12.316 1.00 75.31 90 GLU A N 1
ATOM 710 C CA . GLU A 1 90 ? 8.650 -0.514 12.798 1.00 75.31 90 GLU A CA 1
ATOM 711 C C . GLU A 1 90 ? 7.619 0.606 13.024 1.00 75.31 90 GLU A C 1
ATOM 713 O O . GLU A 1 90 ? 6.459 0.461 12.653 1.00 75.31 90 GLU A O 1
ATOM 718 N N . GLU A 1 91 ? 8.085 1.771 13.480 1.00 78.75 91 GLU A N 1
ATOM 719 C CA . GLU A 1 91 ? 7.315 3.010 13.632 1.00 78.75 91 GLU A CA 1
ATOM 720 C C . GLU A 1 91 ? 6.607 3.439 12.339 1.00 78.75 91 GLU A C 1
ATOM 722 O O . GLU A 1 91 ? 5.400 3.667 12.345 1.00 78.75 91 GLU A O 1
ATOM 727 N N . ASN A 1 92 ? 7.312 3.464 11.203 1.00 80.81 92 ASN A N 1
ATOM 728 C CA . ASN A 1 92 ? 6.716 3.851 9.921 1.00 80.81 92 ASN A CA 1
ATOM 729 C C . ASN A 1 92 ? 5.623 2.871 9.481 1.00 80.81 92 ASN A C 1
ATOM 731 O O . ASN A 1 92 ? 4.662 3.252 8.811 1.00 80.81 92 ASN A O 1
ATOM 735 N N . PHE A 1 93 ? 5.778 1.587 9.812 1.00 82.56 93 PHE A N 1
ATOM 736 C CA . PHE A 1 93 ? 4.740 0.606 9.522 1.00 82.56 93 PHE A CA 1
ATOM 737 C C . PHE A 1 93 ? 3.538 0.781 10.447 1.00 82.56 93 PHE A C 1
ATOM 739 O O . PHE A 1 93 ? 2.412 0.780 9.956 1.00 82.56 93 PHE A O 1
ATOM 746 N N . ILE A 1 94 ? 3.770 0.989 11.745 1.00 85.06 94 ILE A N 1
ATOM 747 C CA . ILE A 1 94 ? 2.717 1.271 12.726 1.00 85.06 94 ILE A CA 1
ATOM 748 C C . ILE A 1 94 ? 1.899 2.488 12.292 1.00 85.06 94 ILE A C 1
ATOM 750 O O . ILE A 1 94 ? 0.678 2.386 12.240 1.00 85.06 94 ILE A O 1
ATOM 754 N N . GLU A 1 95 ? 2.540 3.577 11.866 1.00 86.19 95 GLU A N 1
ATOM 755 C CA . GLU A 1 95 ? 1.827 4.776 11.409 1.00 86.19 95 GLU A CA 1
ATOM 756 C C . GLU A 1 95 ? 0.937 4.492 10.187 1.00 86.19 95 GLU A C 1
ATOM 758 O O . GLU A 1 95 ? -0.179 5.003 10.078 1.00 86.19 95 G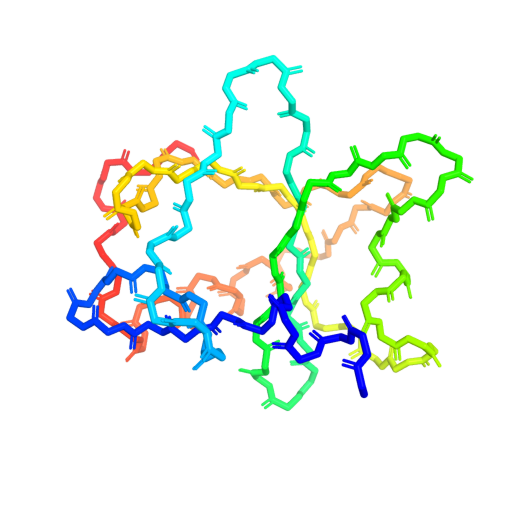LU A O 1
ATOM 763 N N . PHE A 1 96 ? 1.374 3.615 9.277 1.00 90.06 96 PHE A N 1
ATOM 764 C CA . PHE A 1 96 ? 0.525 3.185 8.166 1.00 90.06 96 PHE A CA 1
ATOM 765 C C . PHE A 1 96 ? -0.671 2.340 8.632 1.00 90.06 96 PHE A C 1
ATOM 767 O O . PHE A 1 96 ? -1.778 2.513 8.122 1.00 90.06 96 PHE A O 1
ATOM 774 N N . ILE A 1 97 ? -0.480 1.452 9.611 1.00 90.62 97 ILE A N 1
ATOM 775 C CA . ILE A 1 97 ? -1.578 0.684 10.215 1.00 90.62 97 ILE A CA 1
ATOM 776 C C . ILE A 1 97 ? -2.573 1.610 10.917 1.00 90.62 97 ILE A C 1
ATOM 778 O O . ILE A 1 97 ? -3.782 1.427 10.776 1.00 90.62 97 ILE A O 1
ATOM 782 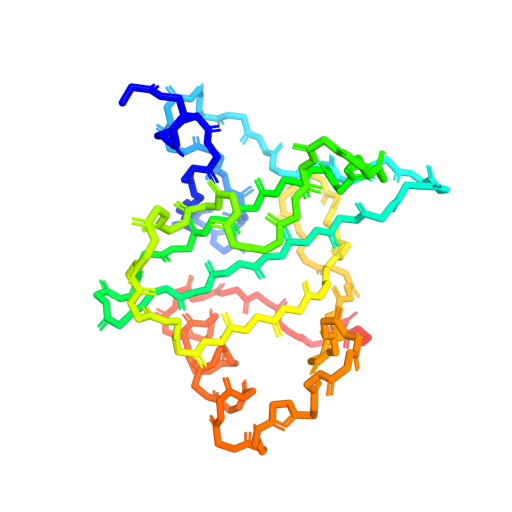N N . GLU A 1 98 ? -2.085 2.601 11.657 1.00 91.50 98 GLU A N 1
ATOM 783 C CA . GLU A 1 98 ? -2.916 3.604 12.322 1.00 91.50 98 GLU A CA 1
ATOM 784 C C . GLU A 1 98 ? -3.715 4.412 11.307 1.00 91.50 98 GLU A C 1
ATOM 786 O O . GLU A 1 98 ? -4.930 4.500 11.446 1.00 91.50 98 GLU A O 1
ATOM 791 N N . PHE A 1 99 ? -3.086 4.880 10.225 1.00 92.88 99 PHE A N 1
ATOM 792 C CA . PHE A 1 99 ? -3.787 5.536 9.122 1.00 92.88 99 PHE A CA 1
ATOM 793 C C . PHE A 1 99 ? -4.936 4.673 8.574 1.00 92.88 99 PHE A C 1
ATOM 795 O O . PHE A 1 99 ? -6.044 5.169 8.371 1.00 92.88 99 PHE A O 1
ATOM 802 N N . LEU A 1 100 ? -4.707 3.376 8.346 1.00 93.19 100 LEU A N 1
ATOM 803 C CA . LEU A 1 100 ? -5.744 2.467 7.844 1.00 93.19 100 LEU A CA 1
ATOM 804 C C . LEU A 1 100 ? -6.892 2.295 8.852 1.00 93.19 100 LEU A C 1
ATOM 806 O O . LEU A 1 100 ? -8.059 2.330 8.458 1.00 93.19 100 LEU A O 1
ATOM 810 N N . LYS A 1 101 ? -6.575 2.170 10.147 1.00 92.19 101 LYS A N 1
ATOM 811 C CA . LYS A 1 101 ? -7.566 2.065 11.232 1.00 92.19 101 LYS A CA 1
ATOM 812 C C . LYS A 1 101 ? -8.383 3.345 11.400 1.00 92.19 101 LYS A C 1
ATOM 814 O O . LYS A 1 101 ? -9.604 3.266 11.474 1.00 92.19 101 LYS A O 1
ATOM 819 N N . GLU A 1 102 ? -7.732 4.510 11.404 1.00 93.00 102 GLU A N 1
ATOM 820 C CA . GLU A 1 102 ? -8.377 5.834 11.447 1.00 93.00 102 GLU A CA 1
ATOM 821 C C . GLU A 1 102 ? -9.390 6.000 10.304 1.00 93.00 102 GLU A C 1
ATOM 823 O O . GLU A 1 102 ? -10.424 6.647 10.459 1.00 93.00 102 GLU A O 1
ATOM 828 N N . ASN A 1 103 ? -9.107 5.376 9.159 1.00 92.69 103 ASN A N 1
ATOM 829 C CA . ASN A 1 103 ? -9.952 5.408 7.974 1.00 92.69 103 ASN A CA 1
ATOM 830 C C . ASN A 1 103 ? -10.940 4.225 7.871 1.00 92.69 103 ASN A C 1
ATOM 832 O O . ASN A 1 103 ? -11.579 4.055 6.833 1.00 92.69 103 ASN A O 1
ATOM 836 N N . ASN A 1 104 ? -11.114 3.435 8.936 1.00 92.44 104 ASN A N 1
ATOM 837 C CA . ASN A 1 104 ? -12.044 2.299 9.007 1.00 92.44 104 ASN A CA 1
ATOM 838 C C . ASN A 1 104 ? -11.795 1.203 7.954 1.00 92.44 104 ASN A C 1
ATOM 840 O O . ASN A 1 104 ? -12.732 0.550 7.495 1.00 92.44 104 ASN A O 1
ATOM 844 N N . VAL A 1 105 ? -10.540 0.993 7.549 1.00 92.69 105 VAL A N 1
ATOM 845 C CA . VAL A 1 105 ? -10.176 -0.162 6.720 1.00 92.69 105 VAL A CA 1
ATOM 846 C C . VAL A 1 105 ? -10.208 -1.419 7.587 1.00 92.69 105 VAL A C 1
ATOM 848 O O . VAL A 1 105 ? -9.596 -1.459 8.654 1.00 92.69 105 VAL A O 1
ATOM 851 N N . ASP A 1 106 ? -10.894 -2.459 7.117 1.00 90.94 106 ASP A N 1
ATOM 852 C CA . ASP A 1 106 ? -10.882 -3.767 7.770 1.00 90.94 106 ASP A CA 1
ATOM 853 C C . ASP A 1 106 ? -9.508 -4.437 7.596 1.00 90.94 106 ASP A C 1
ATOM 855 O O . ASP A 1 106 ? -9.073 -4.733 6.480 1.00 90.94 106 ASP A O 1
ATOM 859 N N . LEU A 1 107 ? -8.825 -4.665 8.720 1.00 89.88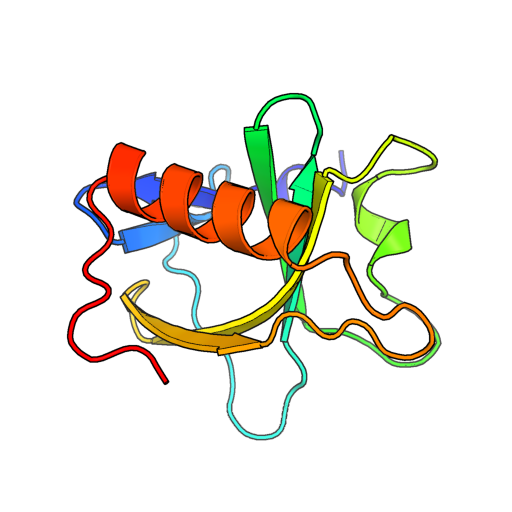 107 LEU A N 1
ATOM 860 C CA . LEU A 1 107 ? -7.511 -5.307 8.780 1.00 89.88 107 LEU A CA 1
ATOM 861 C C . LEU A 1 107 ? -7.563 -6.742 9.320 1.00 89.88 107 LEU A C 1
ATOM 863 O O . LEU A 1 107 ? -6.519 -7.383 9.411 1.00 89.88 107 LEU A O 1
ATOM 867 N N . THR A 1 108 ? -8.741 -7.272 9.667 1.00 87.50 108 THR A N 1
ATOM 868 C CA . THR A 1 108 ? -8.884 -8.572 10.346 1.00 87.50 108 THR A CA 1
ATOM 869 C C . THR A 1 108 ? -8.306 -9.732 9.536 1.00 87.50 108 THR A C 1
ATOM 871 O O . THR A 1 108 ? -7.746 -10.660 10.112 1.00 87.50 108 THR A O 1
ATOM 874 N N . ASN A 1 109 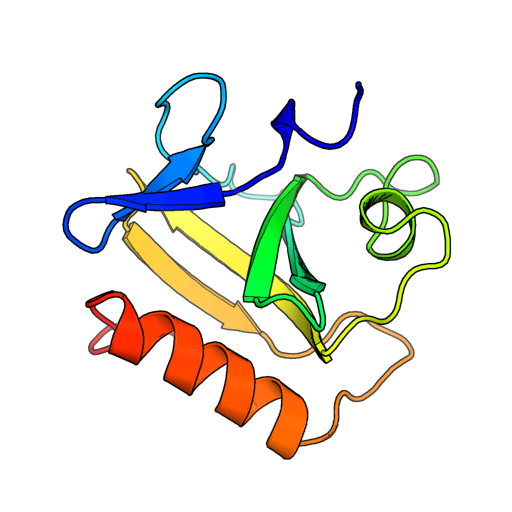? -8.403 -9.672 8.205 1.00 83.31 109 ASN A N 1
ATOM 875 C CA . ASN A 1 109 ? -7.938 -10.726 7.296 1.00 83.31 109 ASN A CA 1
ATOM 876 C C . ASN A 1 109 ? -6.791 -10.274 6.375 1.00 83.31 109 ASN A C 1
ATOM 878 O O . ASN A 1 109 ? -6.586 -10.858 5.307 1.00 83.31 109 ASN A O 1
ATOM 882 N N . VAL A 1 110 ? -6.065 -9.220 6.756 1.00 89.00 110 VAL A N 1
ATOM 883 C CA . VAL A 1 110 ? -4.924 -8.716 5.984 1.00 89.00 110 VAL A CA 1
ATOM 884 C C . VAL A 1 110 ? -3.666 -9.504 6.348 1.00 89.00 110 VAL A C 1
ATOM 886 O O . VAL A 1 110 ? -3.336 -9.645 7.523 1.00 89.00 110 VAL A O 1
ATOM 889 N N . LYS A 1 111 ? -2.985 -10.030 5.325 1.00 83.31 111 LYS A N 1
ATOM 890 C CA . LYS A 1 111 ? -1.705 -10.746 5.454 1.00 83.31 111 LYS A CA 1
ATOM 891 C C . LYS A 1 111 ? -0.496 -9.822 5.531 1.00 83.31 111 LYS A C 1
ATOM 893 O O . LYS A 1 111 ? -0.539 -8.747 4.885 1.00 83.31 111 LYS A O 1
#

Radius of gyration: 12.73 Å; chains: 1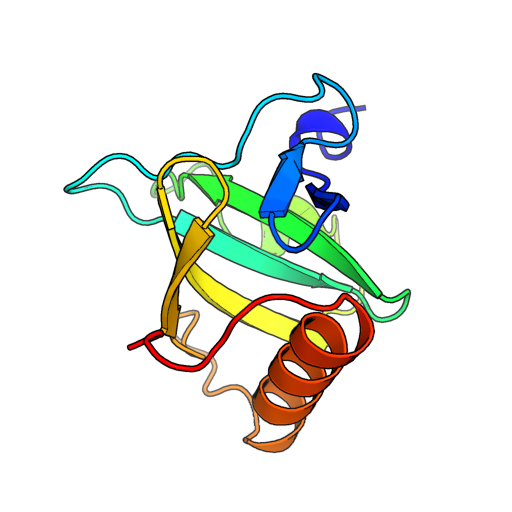; bounding box: 34×28×29 Å